Protein AF-A0A3D0QBP9-F1 (afdb_monomer)

Secondary structure (DSSP, 8-state):
-TTTS-HHHHHHHTHHHHHHHHHHHHHTT---EEEE-S--GGGHHHHHTTT-SEEEE-TTS-HHHHHHHHTTTSEEE----IIIIIISS-HHHHHHHHHHHHHHTTT-S-EE-

pLDDT: mean 97.39, std 2.58, range [78.69, 98.75]

Sequence (113 aa):
GPELISPDMFRTFALPYERRIADASHALGLPYFLHICGNTEPIIDAMLESGSDGLELDYRTSPQLAHDKMRDRAVFIGNIDPSGVLALGTPELVEQKTRELLTVFADTPRFIL

Nearest PDB structures (foldseek):
  3cyv-assembly1_A-2  TM=8.488E-01  e=3.382E-05  Shigella flexneri
  4zr8-assembly1_B  TM=8.286E-01  e=5.645E-05  Acinetobacter baumannii AB5075
  4exq-assembly1_A  TM=8.151E-01  e=8.290E-05  Burkholderia thailandensis E264
  4zr8-assembly1_A  TM=8.177E-01  e=1.906E-04  Acinetobacter baumannii AB5075
  3ieb-assembly2_E  TM=6.677E-01  e=3.215E+00  Vibrio cholerae

Mean predicted aligned error: 2.35 Å

Solvent-accessible surface area (backbone atoms only — not comparable to full-atom values): 6263 Å² total; per-residue (Å²): 86,59,89,82,39,52,57,67,51,39,59,70,72,43,36,66,54,48,28,55,50,23,54,54,28,47,76,70,76,39,84,33,72,47,73,46,72,47,56,40,73,88,37,50,70,58,53,55,71,21,64,33,52,22,42,38,46,29,54,69,31,58,66,65,62,48,42,77,71,26,56,91,72,28,28,42,32,55,41,76,42,64,54,72,33,66,71,68,42,47,74,67,51,40,51,50,55,50,51,54,52,53,60,72,46,64,90,42,90,40,67,41,116

Structure (mmCIF, N/CA/C/O backbone):
data_AF-A0A3D0QBP9-F1
#
_entry.id   AF-A0A3D0QBP9-F1
#
loop_
_atom_site.group_PDB
_atom_site.id
_atom_site.type_symbol
_atom_site.label_atom_id
_atom_site.label_alt_id
_atom_site.label_comp_id
_atom_site.label_asym_id
_atom_site.label_entity_id
_atom_site.label_seq_id
_atom_site.pdbx_PDB_ins_code
_atom_site.Cartn_x
_atom_site.Cartn_y
_atom_site.Cartn_z
_atom_site.occupancy
_atom_site.B_iso_or_equiv
_atom_site.auth_seq_id
_atom_site.auth_comp_id
_atom_site.auth_asym_id
_atom_site.auth_atom_id
_atom_site.pdbx_PDB_model_num
ATOM 1 N N . GLY A 1 1 ? 7.265 8.452 -4.291 1.00 78.69 1 GLY A N 1
ATOM 2 C CA . GLY A 1 1 ? 5.814 8.294 -4.492 1.00 78.69 1 GLY A CA 1
ATOM 3 C C . GLY A 1 1 ? 5.206 9.542 -5.107 1.00 78.69 1 GLY A C 1
ATOM 4 O O . GLY A 1 1 ? 5.950 10.489 -5.360 1.00 78.69 1 GLY A O 1
ATOM 5 N N . PRO A 1 2 ? 3.884 9.551 -5.334 1.00 82.88 2 PRO A N 1
ATOM 6 C CA . PRO A 1 2 ? 3.159 10.613 -6.043 1.00 82.88 2 PRO A CA 1
ATOM 7 C C . PRO A 1 2 ? 3.234 11.989 -5.357 1.00 82.88 2 PRO A C 1
ATOM 9 O O . PRO A 1 2 ? 3.075 13.010 -6.013 1.00 82.88 2 PRO A O 1
ATOM 12 N N . GLU A 1 3 ? 3.549 12.021 -4.060 1.00 89.25 3 GLU A N 1
ATOM 13 C CA . GLU A 1 3 ? 3.794 13.251 -3.288 1.00 89.25 3 GLU A CA 1
ATOM 14 C C . GLU A 1 3 ? 5.085 13.993 -3.694 1.00 89.25 3 GLU A C 1
ATOM 16 O O . GLU A 1 3 ? 5.239 15.173 -3.398 1.00 89.25 3 GLU A O 1
ATOM 21 N N . LEU A 1 4 ? 6.037 13.314 -4.349 1.00 93.75 4 LEU A N 1
ATOM 22 C CA . LEU A 1 4 ? 7.323 13.899 -4.769 1.00 93.75 4 LEU A CA 1
ATOM 23 C C . LEU A 1 4 ? 7.492 13.954 -6.290 1.00 93.75 4 LEU A C 1
ATOM 25 O O . LEU A 1 4 ? 8.164 14.845 -6.802 1.00 93.75 4 LEU A O 1
ATOM 29 N N . ILE A 1 5 ? 6.927 12.987 -7.012 1.00 95.50 5 ILE A N 1
ATOM 30 C CA . ILE A 1 5 ? 7.048 12.862 -8.469 1.00 95.50 5 ILE A CA 1
ATOM 31 C C . ILE A 1 5 ? 5.695 12.490 -9.066 1.00 95.50 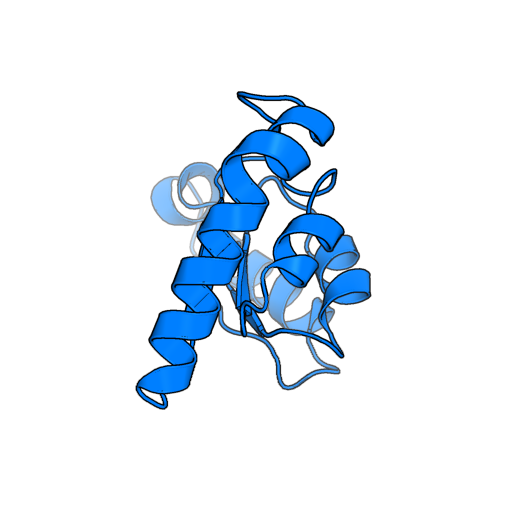5 ILE A C 1
ATOM 33 O O . ILE A 1 5 ? 4.915 11.803 -8.418 1.00 95.50 5 ILE A O 1
ATOM 37 N N . SER A 1 6 ? 5.411 12.882 -10.309 1.00 96.81 6 SER A N 1
ATOM 38 C CA . SER A 1 6 ? 4.148 12.498 -10.951 1.00 96.81 6 SER A CA 1
ATOM 39 C C . SER A 1 6 ? 4.040 10.974 -11.158 1.00 96.81 6 SER A C 1
ATOM 41 O O . SER A 1 6 ? 5.064 10.281 -11.218 1.00 96.81 6 SER A O 1
ATOM 43 N N . PRO A 1 7 ? 2.825 10.424 -11.342 1.00 96.81 7 PRO A N 1
ATOM 44 C CA . PRO A 1 7 ? 2.640 9.022 -11.726 1.00 96.81 7 PRO A CA 1
ATOM 45 C C . PRO A 1 7 ? 3.450 8.605 -12.964 1.00 96.81 7 PRO A C 1
ATOM 47 O O . PRO A 1 7 ? 4.010 7.511 -12.998 1.00 96.81 7 PRO A O 1
ATOM 50 N N . ASP A 1 8 ? 3.573 9.486 -13.958 1.00 97.62 8 ASP A N 1
ATOM 51 C CA . ASP A 1 8 ? 4.350 9.211 -15.174 1.00 97.62 8 ASP A CA 1
ATOM 52 C C . ASP A 1 8 ? 5.853 9.175 -14.896 1.00 97.62 8 ASP A C 1
ATOM 54 O O . ASP A 1 8 ? 6.572 8.322 -15.424 1.00 97.62 8 ASP A O 1
ATOM 58 N N . MET A 1 9 ? 6.335 10.044 -14.004 1.00 97.88 9 MET A N 1
ATOM 59 C CA . MET A 1 9 ? 7.712 9.977 -13.525 1.00 97.88 9 MET A CA 1
ATOM 60 C C . MET A 1 9 ? 7.966 8.695 -12.728 1.00 97.88 9 MET A C 1
ATOM 62 O O . MET A 1 9 ? 9.009 8.078 -12.918 1.00 97.88 9 MET A O 1
ATOM 66 N N . PHE A 1 10 ? 7.025 8.245 -11.889 1.00 97.81 10 PHE A N 1
ATOM 67 C CA . PHE A 1 10 ? 7.145 6.957 -11.196 1.00 97.81 10 PHE A CA 1
ATOM 68 C C . PHE A 1 10 ? 7.262 5.797 -12.193 1.00 97.81 10 PHE A C 1
ATOM 70 O O . PHE A 1 10 ? 8.190 4.993 -12.091 1.00 97.81 10 PHE A O 1
ATOM 77 N N . ARG A 1 11 ? 6.387 5.746 -13.206 1.00 97.56 11 ARG A N 1
ATOM 78 C CA . ARG A 1 11 ? 6.438 4.716 -14.259 1.00 97.56 11 ARG A CA 1
ATOM 79 C C . ARG A 1 11 ? 7.742 4.737 -15.053 1.00 97.56 11 ARG A C 1
ATOM 81 O O . ARG A 1 11 ? 8.236 3.681 -15.430 1.00 97.56 11 ARG A O 1
ATOM 88 N N . THR A 1 12 ? 8.295 5.921 -15.302 1.00 97.88 12 THR A N 1
ATOM 89 C CA . THR A 1 12 ? 9.511 6.081 -16.113 1.00 97.88 12 THR A CA 1
ATOM 90 C C . THR A 1 12 ? 10.776 5.774 -15.317 1.00 97.88 12 THR A C 1
ATOM 92 O O . THR A 1 12 ? 11.681 5.112 -15.821 1.00 97.88 12 THR A O 1
ATOM 95 N N . PHE A 1 13 ? 10.853 6.257 -14.076 1.00 97.50 13 PHE A N 1
ATOM 96 C CA . PHE A 1 13 ? 12.111 6.321 -13.333 1.00 97.50 13 PHE A CA 1
ATOM 97 C C . PHE A 1 13 ? 12.189 5.387 -12.126 1.00 97.50 13 PHE A C 1
ATOM 99 O O . PHE A 1 13 ? 13.299 5.080 -11.707 1.00 97.50 13 PHE A O 1
ATOM 106 N N . ALA A 1 14 ? 11.064 4.921 -11.575 1.00 97.38 14 ALA A N 1
ATOM 107 C CA . ALA A 1 14 ? 11.049 4.042 -10.401 1.00 97.38 14 ALA A CA 1
ATOM 108 C C . ALA A 1 14 ? 10.617 2.612 -10.759 1.00 97.38 14 ALA A C 1
ATOM 110 O O . ALA A 1 14 ? 11.376 1.671 -10.536 1.00 97.38 14 ALA A O 1
ATOM 111 N N . LEU A 1 15 ? 9.454 2.449 -11.399 1.00 98.12 15 LEU A N 1
ATOM 112 C CA . LEU A 1 15 ? 8.857 1.141 -11.699 1.00 98.12 15 LEU A CA 1
ATOM 113 C C . LEU A 1 15 ? 9.808 0.134 -12.385 1.00 98.12 15 LEU A C 1
ATOM 115 O O . LEU A 1 15 ? 9.821 -1.026 -11.971 1.00 98.12 15 LEU A O 1
ATOM 119 N N . PRO A 1 16 ? 10.642 0.510 -13.379 1.00 98.56 16 PRO A N 1
ATOM 120 C CA . PRO A 1 16 ? 11.561 -0.444 -14.001 1.00 98.56 16 PRO A CA 1
ATOM 121 C C . PRO A 1 16 ? 12.584 -1.022 -13.020 1.00 98.56 16 PRO A C 1
ATOM 123 O O . PRO A 1 16 ? 13.038 -2.148 -13.200 1.00 98.56 16 PRO A O 1
ATOM 126 N N . TYR A 1 17 ? 12.956 -0.267 -11.987 1.00 98.31 17 TYR A N 1
ATOM 127 C CA . TYR A 1 17 ? 13.895 -0.718 -10.966 1.00 98.31 17 TYR A CA 1
ATOM 128 C C . TYR A 1 17 ? 13.199 -1.534 -9.881 1.00 98.31 17 TYR A C 1
ATOM 130 O O . TYR A 1 17 ? 13.760 -2.545 -9.475 1.00 98.31 17 TYR A O 1
ATOM 138 N N . GLU A 1 18 ? 11.965 -1.184 -9.503 1.00 98.38 18 GLU A N 1
ATOM 139 C CA . GLU A 1 18 ? 11.162 -2.028 -8.604 1.00 98.38 18 GLU A CA 1
ATOM 140 C C . GLU A 1 18 ? 10.947 -3.425 -9.203 1.00 98.38 18 GLU A C 1
ATOM 142 O O . GLU A 1 18 ? 11.139 -4.423 -8.515 1.00 98.38 18 GLU A O 1
ATOM 147 N N . ARG A 1 19 ? 10.680 -3.513 -10.517 1.00 98.62 19 ARG A N 1
ATOM 148 C CA . ARG A 1 19 ? 10.619 -4.799 -11.238 1.00 98.62 19 ARG A CA 1
ATOM 149 C C . ARG A 1 19 ? 11.907 -5.601 -11.120 1.00 98.62 19 ARG A C 1
ATOM 151 O O . ARG A 1 19 ? 11.874 -6.780 -10.800 1.00 98.62 19 ARG A O 1
ATOM 158 N N . ARG A 1 20 ? 13.059 -4.953 -11.320 1.00 98.62 20 ARG A N 1
ATOM 159 C CA . ARG A 1 20 ? 14.364 -5.624 -11.209 1.00 98.62 20 ARG A CA 1
ATOM 160 C C . ARG A 1 20 ? 14.621 -6.170 -9.806 1.00 98.62 20 ARG A C 1
ATOM 162 O O . ARG A 1 20 ? 15.303 -7.182 -9.682 1.00 98.62 20 ARG A O 1
ATOM 169 N N . ILE A 1 21 ? 14.128 -5.493 -8.770 1.00 98.44 21 ILE A N 1
ATOM 170 C CA . ILE A 1 21 ? 14.263 -5.947 -7.382 1.00 98.44 21 ILE A CA 1
ATOM 171 C C . ILE A 1 21 ? 13.307 -7.113 -7.112 1.00 98.44 21 ILE A C 1
ATOM 173 O O . ILE A 1 21 ? 13.743 -8.112 -6.541 1.00 98.44 21 ILE A O 1
ATOM 177 N N . ALA A 1 22 ? 12.054 -7.025 -7.568 1.00 98.56 22 ALA A N 1
ATOM 178 C CA . ALA A 1 22 ? 11.088 -8.118 -7.469 1.00 98.56 22 ALA A CA 1
ATOM 179 C C . ALA A 1 22 ? 11.614 -9.390 -8.156 1.00 98.56 22 ALA A C 1
ATOM 181 O O . ALA A 1 22 ? 11.742 -10.425 -7.504 1.00 98.56 22 ALA A O 1
ATOM 182 N N . ASP A 1 23 ? 12.058 -9.278 -9.414 1.00 98.69 23 ASP A N 1
ATOM 183 C CA . ASP A 1 23 ? 12.640 -10.382 -10.188 1.00 98.69 23 ASP A CA 1
ATOM 184 C C . ASP A 1 23 ? 13.852 -11.006 -9.472 1.00 98.69 23 ASP A C 1
ATOM 186 O O . ASP A 1 23 ? 14.009 -12.228 -9.439 1.00 98.69 23 ASP A O 1
ATOM 190 N N . ALA A 1 24 ? 14.717 -10.177 -8.875 1.00 98.69 24 ALA A N 1
ATOM 191 C CA . ALA A 1 24 ? 15.875 -10.653 -8.124 1.00 98.69 24 ALA A CA 1
ATOM 192 C C . ALA A 1 24 ? 15.474 -11.390 -6.835 1.00 98.69 24 ALA A C 1
ATOM 194 O O . ALA A 1 24 ? 16.094 -12.402 -6.506 1.00 98.69 24 ALA A O 1
ATOM 195 N N . SER A 1 25 ? 14.443 -10.921 -6.123 1.00 98.62 25 SER A N 1
ATOM 196 C CA . SER A 1 25 ? 13.905 -11.610 -4.942 1.00 98.62 25 SER A CA 1
ATOM 197 C C . SER A 1 25 ? 13.308 -12.965 -5.328 1.00 98.62 25 SER A C 1
ATOM 199 O O . SER A 1 25 ? 13.646 -13.999 -4.745 1.00 98.62 25 SER A O 1
ATOM 201 N N . HIS A 1 26 ? 12.508 -12.990 -6.398 1.00 98.69 26 HIS A N 1
ATOM 202 C CA . HIS A 1 26 ? 11.884 -14.208 -6.910 1.00 98.69 26 HIS A CA 1
ATOM 203 C C . HIS A 1 26 ? 12.906 -15.226 -7.420 1.00 98.69 26 HIS A C 1
ATOM 205 O O . HIS A 1 26 ? 12.738 -16.421 -7.183 1.00 98.69 26 HIS A O 1
ATOM 211 N N . ALA A 1 27 ? 14.007 -14.785 -8.038 1.00 98.69 27 ALA A N 1
ATOM 212 C CA . ALA A 1 27 ? 15.110 -15.664 -8.439 1.00 98.69 27 ALA A CA 1
ATOM 213 C C . ALA A 1 27 ? 15.788 -16.370 -7.247 1.00 98.69 27 ALA A C 1
ATOM 215 O O . ALA A 1 27 ? 16.396 -17.427 -7.418 1.00 98.69 27 ALA A O 1
ATOM 216 N N . LEU A 1 28 ? 15.665 -15.808 -6.041 1.00 98.56 28 LEU A N 1
ATOM 217 C CA . LEU A 1 28 ? 16.124 -16.402 -4.783 1.00 98.56 28 LEU A CA 1
ATOM 218 C C . LEU A 1 28 ? 15.026 -17.204 -4.063 1.00 98.56 28 LEU A C 1
ATOM 220 O O . LEU A 1 28 ? 15.272 -17.735 -2.981 1.00 98.56 28 LEU A O 1
ATOM 224 N N . GLY A 1 29 ? 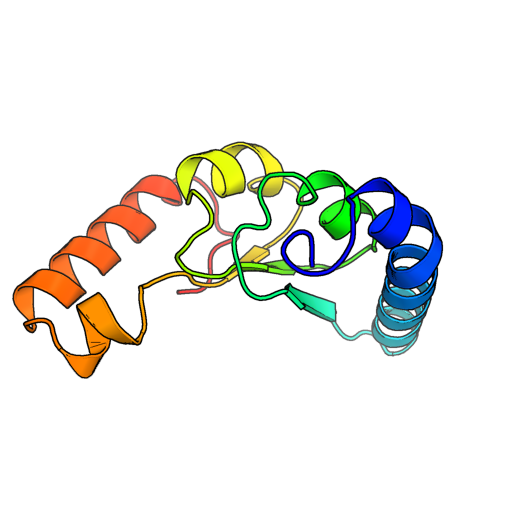13.826 -17.308 -4.643 1.00 98.38 29 GLY A N 1
ATOM 225 C CA . GLY A 1 29 ? 12.672 -17.967 -4.029 1.00 98.38 29 GLY A CA 1
ATOM 226 C C . GLY A 1 29 ? 12.065 -17.188 -2.858 1.00 98.38 29 GLY A C 1
ATOM 227 O O . GLY A 1 29 ? 11.426 -17.794 -1.999 1.00 98.38 29 GLY A O 1
ATOM 228 N N . LEU A 1 30 ? 12.285 -15.871 -2.793 1.00 98.56 30 LEU A N 1
ATOM 229 C CA . LEU A 1 30 ? 11.808 -14.997 -1.720 1.00 98.56 30 LEU A CA 1
ATOM 230 C C . LEU A 1 30 ? 10.708 -14.052 -2.226 1.00 98.56 30 LEU A C 1
ATOM 232 O O . LEU A 1 30 ? 10.758 -13.641 -3.386 1.00 98.56 30 LEU A O 1
ATOM 236 N N . PRO A 1 31 ? 9.733 -13.670 -1.378 1.00 98.12 31 PRO A N 1
ATOM 237 C CA . PRO A 1 31 ? 8.745 -12.662 -1.743 1.00 98.12 31 PRO A CA 1
ATOM 238 C C . PRO A 1 31 ? 9.363 -11.259 -1.772 1.00 98.12 31 PRO A C 1
ATOM 240 O O . PRO A 1 31 ? 10.418 -11.009 -1.181 1.00 98.12 31 PRO A O 1
ATOM 243 N N . TYR A 1 32 ? 8.689 -10.321 -2.426 1.00 98.44 32 TYR A N 1
ATOM 244 C CA . TYR A 1 32 ? 9.048 -8.908 -2.426 1.00 98.44 32 TYR A CA 1
ATOM 245 C C . TYR A 1 32 ? 7.840 -8.035 -2.086 1.00 98.44 32 TYR A C 1
ATOM 247 O O . TYR A 1 32 ? 6.803 -8.104 -2.747 1.00 98.44 32 TYR A O 1
ATOM 255 N N . PHE A 1 33 ? 7.989 -7.185 -1.068 1.00 98.38 33 PHE A N 1
ATOM 256 C CA . PHE A 1 33 ? 6.977 -6.209 -0.672 1.00 98.38 33 PHE A CA 1
ATOM 257 C C . PHE A 1 33 ? 7.461 -4.794 -0.968 1.00 98.38 33 PHE A C 1
ATOM 259 O O . PHE A 1 33 ? 8.610 -4.452 -0.685 1.00 98.38 33 PHE A O 1
ATOM 266 N N . LEU A 1 34 ? 6.572 -3.977 -1.530 1.00 98.38 34 LEU A N 1
ATOM 267 C CA . LEU A 1 34 ? 6.867 -2.600 -1.911 1.00 98.38 34 LEU A CA 1
ATOM 268 C C . LEU A 1 34 ? 6.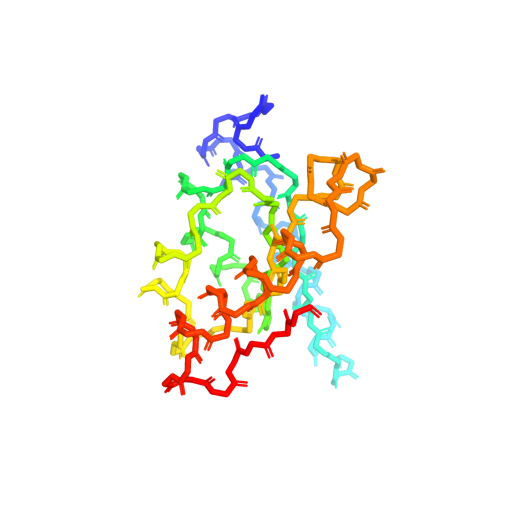138 -1.625 -0.983 1.00 98.38 34 LEU A C 1
ATOM 270 O O . LEU A 1 34 ? 4.910 -1.647 -0.892 1.00 98.38 34 LEU A O 1
ATOM 274 N N . HIS A 1 35 ? 6.898 -0.730 -0.353 1.00 97.69 35 HIS A N 1
ATOM 275 C CA . HIS A 1 35 ? 6.371 0.362 0.461 1.00 97.69 35 HIS A CA 1
ATOM 276 C C . HIS A 1 35 ? 6.626 1.718 -0.198 1.00 97.69 35 HIS A C 1
ATOM 278 O O . HIS A 1 35 ? 7.744 2.018 -0.621 1.00 97.69 35 HIS A O 1
ATOM 284 N N . ILE A 1 36 ? 5.601 2.570 -0.237 1.00 96.56 36 ILE A N 1
ATOM 285 C CA . ILE A 1 36 ? 5.725 3.972 -0.643 1.00 96.56 36 ILE A CA 1
ATOM 286 C C . ILE A 1 36 ? 4.870 4.830 0.294 1.00 96.56 36 ILE A C 1
ATOM 288 O O . ILE A 1 36 ? 3.650 4.695 0.320 1.00 96.56 36 ILE A O 1
ATOM 292 N N . CYS A 1 37 ? 5.504 5.755 1.020 1.00 94.12 37 CYS A N 1
ATOM 293 C CA . CYS A 1 37 ? 4.802 6.689 1.901 1.00 94.12 37 CYS A CA 1
ATOM 294 C C . CYS A 1 37 ? 3.860 7.646 1.142 1.00 94.12 37 CYS A C 1
ATOM 296 O O . CYS A 1 37 ? 4.126 8.037 -0.003 1.00 94.12 37 CYS A O 1
ATOM 298 N N . GLY A 1 38 ? 2.829 8.126 1.842 1.00 95.25 38 GLY A N 1
ATOM 299 C CA . GLY A 1 38 ? 1.871 9.122 1.359 1.00 95.25 38 GLY A CA 1
ATOM 300 C C . GLY A 1 38 ? 0.659 8.531 0.638 1.00 95.25 38 GLY A C 1
ATOM 301 O O . GLY A 1 38 ? 0.402 7.330 0.690 1.00 95.25 38 GLY A O 1
ATOM 302 N N . ASN A 1 39 ? -0.118 9.382 -0.040 1.00 96.25 39 ASN A N 1
ATOM 303 C CA . ASN A 1 39 ? -1.294 8.914 -0.768 1.00 96.25 39 ASN A CA 1
ATOM 304 C C . ASN A 1 39 ? -0.874 8.206 -2.064 1.00 96.25 39 ASN A C 1
ATOM 306 O O . ASN A 1 39 ? -0.540 8.856 -3.051 1.00 96.25 39 ASN A O 1
ATOM 310 N N . THR A 1 40 ? -0.921 6.876 -2.083 1.00 97.06 40 THR A N 1
ATOM 311 C CA . THR A 1 40 ? -0.498 6.071 -3.239 1.00 97.06 40 THR A CA 1
ATOM 312 C C . THR A 1 40 ? -1.617 5.743 -4.219 1.00 97.06 40 THR A C 1
ATOM 314 O O . THR A 1 40 ? -1.326 5.166 -5.266 1.00 97.06 40 THR A O 1
ATOM 317 N N . GLU A 1 41 ? -2.862 6.161 -3.960 1.00 97.25 41 GLU A N 1
ATOM 318 C CA . GLU A 1 41 ? -4.022 5.887 -4.824 1.00 97.25 41 GLU A CA 1
ATOM 319 C C . GLU A 1 41 ? -3.757 6.116 -6.328 1.00 97.25 41 GLU A C 1
ATOM 321 O O . GLU A 1 41 ? -4.124 5.245 -7.124 1.00 97.25 41 GLU A O 1
ATOM 326 N N . PRO A 1 42 ? -3.053 7.191 -6.760 1.00 97.25 42 PRO A N 1
ATOM 327 C CA . PRO A 1 42 ? -2.785 7.437 -8.180 1.00 97.25 42 PRO A CA 1
ATOM 328 C C . PRO A 1 42 ? -1.846 6.422 -8.851 1.00 97.25 42 PRO A C 1
ATOM 330 O O . PRO A 1 42 ? -1.737 6.411 -10.079 1.00 97.25 42 PRO A O 1
ATOM 333 N N . ILE A 1 43 ? -1.118 5.617 -8.071 1.00 97.75 43 ILE A N 1
ATOM 334 C CA . ILE A 1 43 ? -0.076 4.712 -8.568 1.00 97.75 43 ILE A CA 1
ATOM 335 C C . ILE A 1 43 ? -0.215 3.260 -8.099 1.00 97.75 43 ILE A C 1
ATOM 337 O O . ILE A 1 43 ? 0.639 2.464 -8.477 1.00 97.75 43 ILE A O 1
ATOM 341 N N . ILE A 1 44 ? -1.264 2.874 -7.358 1.00 97.94 44 ILE A N 1
ATOM 342 C CA . ILE A 1 44 ? -1.443 1.481 -6.883 1.00 97.94 44 ILE A CA 1
ATOM 343 C C . ILE A 1 44 ? -1.314 0.475 -8.035 1.00 97.94 44 ILE A C 1
ATOM 345 O O . ILE A 1 44 ? -0.601 -0.516 -7.912 1.00 97.94 44 ILE A O 1
ATOM 349 N N . ASP A 1 45 ? -1.936 0.741 -9.188 1.00 97.81 45 ASP A N 1
ATOM 350 C CA . ASP A 1 45 ? -1.847 -0.174 -10.334 1.00 97.81 45 ASP A CA 1
ATOM 351 C C . ASP A 1 45 ? -0.413 -0.302 -10.862 1.00 97.81 45 ASP A C 1
ATOM 353 O O . ASP A 1 45 ? 0.043 -1.408 -11.139 1.00 97.81 45 ASP A O 1
ATOM 357 N N . ALA A 1 46 ? 0.325 0.811 -10.922 1.00 97.81 46 ALA A N 1
ATOM 358 C CA . ALA A 1 46 ? 1.727 0.808 -11.324 1.00 97.81 46 ALA A CA 1
ATOM 359 C C . ALA A 1 46 ? 2.618 0.115 -10.279 1.00 97.81 46 ALA A C 1
ATOM 361 O O . ALA A 1 46 ? 3.589 -0.536 -10.644 1.00 97.81 46 ALA A O 1
ATOM 362 N N . MET A 1 47 ? 2.293 0.218 -8.988 1.00 98.31 47 MET A N 1
ATOM 363 C CA . MET A 1 47 ? 2.977 -0.530 -7.929 1.00 98.31 47 MET A CA 1
ATOM 364 C C . MET A 1 47 ? 2.735 -2.036 -8.075 1.00 98.31 47 MET A C 1
ATOM 366 O O . MET A 1 47 ? 3.682 -2.802 -7.980 1.00 98.31 47 MET A O 1
ATOM 370 N N . LEU A 1 48 ? 1.511 -2.472 -8.385 1.00 98.06 48 LEU A N 1
ATOM 371 C CA . LEU A 1 48 ? 1.206 -3.888 -8.645 1.00 98.06 48 LEU A CA 1
ATOM 372 C C . LEU A 1 48 ? 1.902 -4.412 -9.909 1.00 98.06 48 LEU A C 1
ATOM 374 O O . LEU A 1 48 ? 2.299 -5.572 -9.980 1.00 98.06 48 LEU A O 1
ATOM 378 N N . GLU A 1 49 ? 2.082 -3.557 -10.914 1.00 98.12 49 GLU A N 1
ATOM 379 C CA . GLU A 1 49 ? 2.859 -3.870 -12.113 1.00 98.12 49 GLU A CA 1
ATOM 380 C C . GLU A 1 49 ? 4.361 -4.084 -11.844 1.00 98.12 49 GLU A C 1
ATOM 382 O O . GLU A 1 49 ? 5.079 -4.480 -12.768 1.00 98.12 49 GLU A O 1
ATOM 387 N N . SER A 1 50 ? 4.862 -3.816 -10.631 1.00 98.06 50 SER A N 1
ATOM 388 C CA . SER A 1 50 ? 6.256 -4.092 -10.268 1.00 98.06 50 SER A CA 1
ATOM 389 C C . SER A 1 50 ? 6.553 -5.583 -10.117 1.00 98.06 50 SER A C 1
ATOM 391 O O . SER A 1 50 ? 7.716 -5.959 -10.123 1.00 98.06 50 SER A O 1
ATOM 393 N N . GLY A 1 51 ? 5.527 -6.429 -9.988 1.00 97.62 51 GLY A N 1
ATOM 394 C CA . GLY A 1 51 ? 5.701 -7.837 -9.625 1.00 97.62 51 GLY A CA 1
ATOM 395 C C . GLY A 1 51 ? 5.817 -8.069 -8.117 1.00 97.62 51 GLY A C 1
ATOM 396 O O . GLY A 1 51 ? 6.089 -9.185 -7.701 1.00 97.62 51 GLY A O 1
ATOM 397 N N . SER A 1 52 ? 5.602 -7.044 -7.290 1.00 98.12 52 SER A N 1
ATOM 398 C CA . SER A 1 52 ? 5.518 -7.206 -5.835 1.00 98.12 52 SER A CA 1
ATOM 399 C C . SER A 1 52 ? 4.401 -8.171 -5.409 1.00 98.12 52 SER A C 1
ATOM 401 O O . SER A 1 52 ? 3.288 -8.147 -5.935 1.00 98.12 52 SER A O 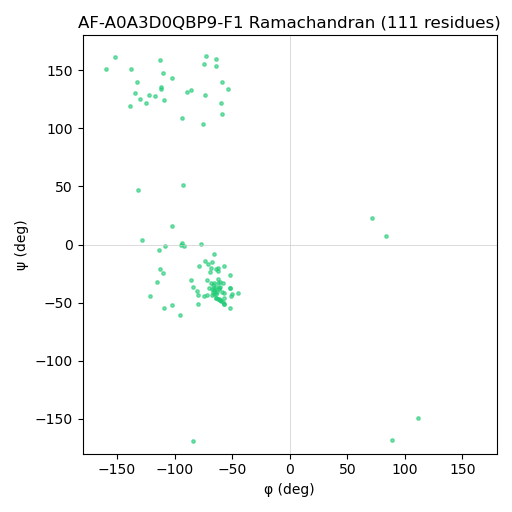1
ATOM 403 N N . ASP A 1 53 ? 4.699 -9.000 -4.409 1.00 98.56 53 ASP A N 1
ATOM 404 C CA . ASP A 1 53 ? 3.765 -9.956 -3.802 1.00 98.56 53 ASP A CA 1
ATOM 405 C C . ASP A 1 53 ? 2.812 -9.279 -2.806 1.00 98.56 53 ASP A C 1
ATOM 407 O O . ASP A 1 53 ? 1.761 -9.822 -2.452 1.00 98.56 53 ASP A O 1
ATOM 411 N N . GLY A 1 54 ? 3.176 -8.080 -2.352 1.00 98.44 54 GLY A N 1
ATOM 412 C CA . GLY A 1 54 ? 2.415 -7.275 -1.411 1.00 98.44 54 GLY A CA 1
ATOM 413 C C . GLY A 1 54 ? 2.810 -5.804 -1.453 1.00 98.44 54 GLY A C 1
ATOM 414 O O . GLY A 1 54 ? 3.950 -5.466 -1.777 1.00 98.44 54 GLY A O 1
ATOM 415 N N . LEU A 1 55 ? 1.857 -4.934 -1.123 1.00 98.69 55 LEU A N 1
ATOM 416 C CA . LEU A 1 55 ? 2.081 -3.500 -0.983 1.00 98.69 55 LEU A CA 1
ATOM 417 C C . LEU A 1 55 ? 1.800 -3.071 0.454 1.00 98.69 55 LEU A C 1
ATOM 419 O O . LEU A 1 55 ? 0.717 -3.326 0.984 1.00 98.69 55 LEU A O 1
ATOM 423 N N . GLU A 1 56 ? 2.764 -2.378 1.046 1.00 98.25 56 GLU A N 1
ATOM 424 C CA . GLU A 1 56 ? 2.598 -1.688 2.320 1.00 98.25 56 GLU A CA 1
ATOM 425 C C . GLU A 1 56 ? 2.204 -0.243 2.041 1.00 98.25 56 GLU A C 1
ATOM 427 O O . GLU A 1 56 ? 3.007 0.546 1.531 1.00 98.25 56 GLU A O 1
ATOM 432 N N . LEU A 1 57 ? 0.951 0.098 2.335 1.00 97.81 57 LEU A N 1
ATOM 433 C CA . LEU A 1 57 ? 0.396 1.409 2.013 1.00 97.81 57 LEU A CA 1
ATOM 434 C C . LEU A 1 57 ? 0.347 2.284 3.264 1.00 97.81 57 LEU A C 1
ATOM 436 O O . LEU A 1 57 ? 0.068 1.818 4.360 1.00 97.81 57 LEU A O 1
ATOM 440 N N . ASP A 1 58 ? 0.611 3.575 3.100 1.00 97.06 58 ASP A N 1
ATOM 441 C CA . ASP A 1 58 ? 0.511 4.557 4.182 1.00 97.06 58 ASP A CA 1
ATOM 442 C C . ASP A 1 58 ? -0.954 4.885 4.521 1.00 97.06 58 ASP A C 1
ATOM 444 O O . ASP A 1 58 ? -1.836 4.761 3.664 1.00 97.06 58 ASP A O 1
ATOM 448 N N . TYR A 1 59 ? -1.214 5.344 5.751 1.00 96.62 59 TYR A N 1
ATOM 449 C CA . TYR A 1 59 ? -2.554 5.653 6.283 1.00 96.62 59 TYR A CA 1
ATOM 450 C C . TYR A 1 59 ? -3.352 6.679 5.468 1.00 96.62 59 TYR A C 1
ATOM 452 O O . TYR A 1 59 ? -4.574 6.760 5.595 1.00 96.62 59 TYR A O 1
ATOM 460 N N . ARG A 1 60 ? -2.685 7.471 4.618 1.00 96.38 60 ARG A N 1
ATOM 461 C CA . ARG A 1 60 ? -3.350 8.406 3.697 1.00 96.38 60 ARG A CA 1
ATOM 462 C C . ARG A 1 60 ? -4.034 7.732 2.509 1.00 96.38 60 ARG A C 1
ATOM 464 O O . ARG A 1 60 ? -4.793 8.395 1.811 1.00 96.38 60 ARG A O 1
ATOM 471 N N . THR A 1 61 ? -3.741 6.463 2.248 1.00 97.19 61 THR A N 1
ATOM 472 C CA . THR A 1 61 ? -4.325 5.703 1.139 1.00 97.19 61 THR A CA 1
ATOM 473 C C . THR A 1 61 ? -5.616 5.022 1.596 1.00 97.19 61 THR A C 1
ATOM 475 O O . THR A 1 61 ? -5.622 4.352 2.628 1.00 97.19 61 THR A O 1
ATOM 478 N N . SER A 1 62 ? -6.705 5.151 0.832 1.00 97.75 62 SER A N 1
ATOM 479 C CA . SER A 1 62 ? -7.984 4.508 1.158 1.00 97.75 62 SER A CA 1
ATOM 480 C C . SER A 1 62 ? -7.869 2.975 1.242 1.00 97.75 62 SER A C 1
ATOM 482 O O . SER A 1 62 ? -7.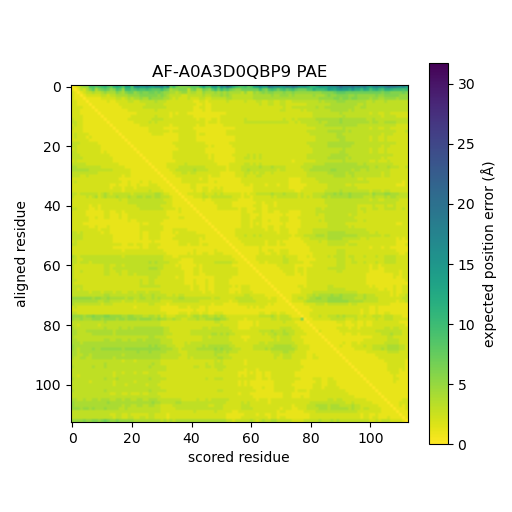551 2.336 0.230 1.00 97.75 62 SER A O 1
ATOM 484 N N . PRO A 1 63 ? -8.210 2.352 2.392 1.00 97.62 63 PRO A N 1
ATOM 485 C CA . PRO A 1 63 ? -8.227 0.896 2.525 1.00 97.62 63 PRO A CA 1
ATOM 486 C C . PRO A 1 63 ? -9.219 0.229 1.573 1.00 97.62 63 PRO A C 1
ATOM 488 O O . PRO A 1 63 ? -8.910 -0.813 1.008 1.00 97.62 63 PRO A O 1
ATOM 491 N N . GLN A 1 64 ? -10.385 0.844 1.340 1.00 98.25 64 GLN A N 1
ATOM 492 C CA . GLN A 1 64 ? -11.399 0.287 0.441 1.00 98.25 64 GLN A CA 1
ATOM 493 C C . GLN A 1 64 ? -10.921 0.289 -1.014 1.00 98.25 64 GLN A C 1
ATOM 495 O O . GLN A 1 64 ? -11.071 -0.705 -1.717 1.00 98.25 64 GLN A O 1
ATOM 500 N N . LEU A 1 65 ? -10.299 1.383 -1.469 1.00 98.19 65 LEU A N 1
ATOM 501 C CA . LEU A 1 65 ? -9.749 1.435 -2.826 1.00 98.19 65 LEU A CA 1
ATOM 502 C C . LEU A 1 65 ? -8.612 0.420 -2.994 1.00 98.19 65 LEU A C 1
ATOM 504 O O . LEU A 1 65 ? -8.524 -0.251 -4.024 1.00 98.19 65 LEU A O 1
ATOM 508 N N . ALA A 1 66 ? -7.739 0.316 -1.988 1.00 97.81 66 ALA A N 1
ATOM 509 C CA . ALA A 1 66 ? -6.648 -0.644 -1.988 1.00 97.81 66 ALA A CA 1
ATOM 510 C C . ALA A 1 66 ? -7.181 -2.080 -2.035 1.00 97.81 66 ALA A C 1
ATOM 512 O O . ALA A 1 66 ? -6.764 -2.849 -2.898 1.00 97.81 66 ALA A O 1
ATOM 513 N N . HIS A 1 67 ? -8.167 -2.409 -1.199 1.00 98.19 67 HIS A N 1
ATOM 514 C CA . HIS A 1 67 ? -8.884 -3.678 -1.242 1.00 98.19 67 HIS A CA 1
ATOM 515 C C . HIS A 1 67 ? -9.408 -3.982 -2.651 1.00 98.19 67 HIS A C 1
ATOM 517 O O . HIS A 1 67 ? -9.060 -5.007 -3.243 1.00 98.19 67 HIS A O 1
ATOM 523 N N . ASP A 1 68 ? -10.168 -3.057 -3.239 1.00 98.12 68 ASP A N 1
ATOM 524 C CA . ASP A 1 68 ? -10.812 -3.261 -4.535 1.00 98.12 68 ASP A CA 1
ATOM 525 C C . ASP A 1 68 ? -9.806 -3.531 -5.664 1.00 98.12 68 ASP A C 1
ATOM 527 O O . ASP A 1 68 ? -10.101 -4.294 -6.591 1.00 98.12 68 ASP A O 1
ATOM 531 N N . LYS A 1 69 ? -8.610 -2.935 -5.573 1.00 97.62 69 LYS A N 1
ATOM 532 C CA . LYS A 1 69 ? -7.514 -3.108 -6.535 1.00 97.62 69 LYS A CA 1
ATOM 533 C C . LYS A 1 69 ? -6.625 -4.321 -6.259 1.00 97.62 69 LYS A C 1
ATOM 535 O O . LYS A 1 69 ? -6.056 -4.859 -7.209 1.00 97.62 69 LYS A O 1
ATOM 540 N N . MET A 1 70 ? -6.464 -4.729 -4.999 1.00 97.62 70 MET A N 1
ATOM 541 C CA . MET A 1 70 ? -5.417 -5.668 -4.575 1.00 97.62 70 MET A CA 1
ATOM 542 C C . MET A 1 70 ? -5.921 -7.050 -4.160 1.00 97.62 70 MET A C 1
ATOM 544 O O . MET A 1 70 ? -5.136 -7.991 -4.264 1.00 97.62 70 MET A O 1
ATOM 548 N N . ARG A 1 71 ? -7.186 -7.204 -3.732 1.00 95.75 71 ARG A N 1
ATOM 549 C CA . ARG A 1 71 ? -7.701 -8.414 -3.045 1.00 95.75 71 ARG A CA 1
ATOM 550 C C . ARG A 1 71 ? -7.444 -9.752 -3.753 1.00 95.75 71 ARG A C 1
ATOM 552 O O . ARG A 1 71 ? -7.343 -10.775 -3.083 1.00 95.75 71 ARG A O 1
ATOM 559 N N . ASP A 1 72 ? -7.296 -9.736 -5.080 1.00 95.31 72 ASP A N 1
ATOM 560 C CA . ASP A 1 72 ? -7.057 -10.916 -5.927 1.00 95.31 72 ASP A CA 1
ATOM 561 C C . ASP A 1 72 ? -5.624 -10.978 -6.499 1.00 95.31 72 ASP A C 1
ATOM 563 O O . ASP A 1 72 ? -5.277 -11.912 -7.221 1.00 95.31 72 ASP A O 1
ATOM 567 N N . ARG A 1 73 ? -4.785 -9.975 -6.208 1.00 96.00 73 ARG A N 1
ATOM 568 C CA . ARG A 1 73 ? -3.504 -9.728 -6.891 1.00 96.00 73 ARG A CA 1
ATOM 569 C C . ARG A 1 73 ? -2.295 -9.742 -5.960 1.00 96.00 73 ARG A C 1
ATOM 571 O O . ARG A 1 73 ? -1.290 -10.339 -6.322 1.00 96.00 73 ARG A O 1
ATOM 578 N N . ALA A 1 74 ? -2.381 -9.107 -4.793 1.00 97.94 74 ALA A N 1
ATOM 579 C CA . ALA A 1 74 ? -1.250 -8.920 -3.882 1.00 97.94 74 ALA A CA 1
ATOM 580 C C . ALA A 1 74 ? -1.722 -8.821 -2.426 1.00 97.94 74 ALA A C 1
ATOM 582 O O . ALA A 1 74 ? -2.897 -8.573 -2.162 1.00 97.94 74 ALA A O 1
ATOM 583 N N . VAL A 1 75 ? -0.808 -9.024 -1.481 1.00 98.62 75 VAL A N 1
ATOM 584 C CA . VAL A 1 75 ? -1.063 -8.820 -0.049 1.00 98.62 75 VAL A CA 1
ATOM 585 C C . VAL A 1 75 ? -1.126 -7.326 0.263 1.00 98.62 75 VAL A C 1
ATOM 587 O O . VAL A 1 75 ? -0.222 -6.578 -0.096 1.00 98.62 75 VAL A O 1
ATOM 590 N N . PHE A 1 76 ? -2.184 -6.880 0.932 1.00 98.56 76 PHE A N 1
ATOM 591 C CA . PHE A 1 76 ? -2.229 -5.545 1.525 1.00 98.56 76 PHE A CA 1
ATOM 592 C C . PHE A 1 76 ? -1.598 -5.573 2.918 1.00 98.56 76 PHE A C 1
ATOM 594 O O . PHE A 1 76 ? -1.924 -6.456 3.714 1.00 98.56 76 PHE A O 1
ATOM 601 N N . ILE A 1 77 ? -0.716 -4.611 3.202 1.00 98.50 77 ILE A N 1
ATOM 602 C CA . ILE A 1 77 ? -0.044 -4.448 4.496 1.00 98.50 77 ILE A CA 1
ATOM 603 C C . ILE A 1 77 ? -0.350 -3.048 5.055 1.00 98.50 77 ILE A C 1
ATOM 605 O O . ILE A 1 77 ? -0.155 -2.053 4.348 1.00 98.50 77 ILE A O 1
ATOM 609 N N . GLY A 1 78 ? -0.814 -2.968 6.307 1.00 96.31 78 GLY A N 1
ATOM 610 C CA . GLY A 1 78 ? -1.111 -1.717 7.017 1.00 96.31 78 GLY A CA 1
ATOM 611 C C . GLY A 1 78 ? -2.613 -1.486 7.268 1.00 96.31 78 GLY A C 1
ATOM 612 O O . GLY A 1 78 ? -3.379 -2.425 7.443 1.00 96.31 78 GLY A O 1
ATOM 613 N N . ASN A 1 79 ? -3.119 -0.249 7.320 1.00 97.00 79 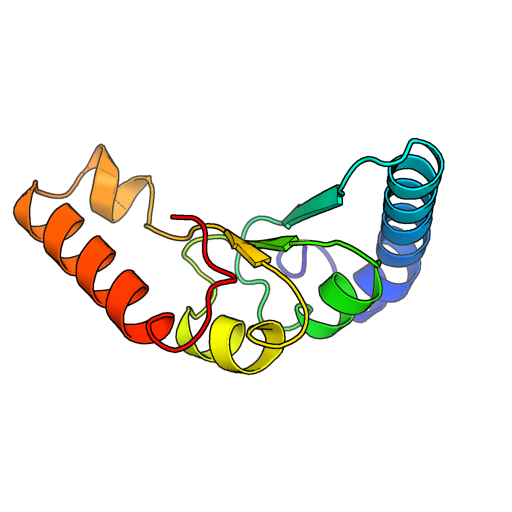ASN A N 1
ATOM 614 C CA . ASN A 1 79 ? -2.399 1.028 7.272 1.00 97.00 79 ASN A CA 1
ATOM 615 C C . ASN A 1 79 ? -2.857 1.995 8.377 1.00 97.00 79 ASN A C 1
ATOM 617 O O . ASN A 1 79 ? -3.130 3.166 8.124 1.00 97.00 79 ASN A O 1
ATOM 621 N N . ILE A 1 80 ? -2.965 1.506 9.617 1.00 97.94 80 ILE A N 1
ATOM 622 C CA . ILE A 1 80 ? -3.339 2.339 10.772 1.00 97.94 80 ILE A CA 1
ATOM 623 C C . ILE A 1 80 ? -2.419 3.568 10.872 1.00 97.94 80 ILE A C 1
ATOM 625 O O . ILE A 1 80 ? -1.199 3.442 10.804 1.00 97.94 80 ILE A O 1
ATOM 629 N N . ASP A 1 81 ? -3.011 4.749 11.086 1.00 98.06 81 ASP A N 1
ATOM 630 C CA . ASP A 1 81 ? -2.276 6.001 11.304 1.00 98.06 81 ASP A CA 1
ATOM 631 C C . ASP A 1 81 ? -1.353 5.894 12.537 1.00 98.06 81 ASP A C 1
ATOM 633 O O . ASP A 1 81 ? -1.833 5.843 13.679 1.00 98.06 81 ASP A O 1
ATOM 637 N N . PRO A 1 82 ? -0.022 5.909 12.346 1.00 96.94 82 PRO A N 1
ATOM 638 C CA . PRO A 1 82 ? 0.911 5.726 13.449 1.00 96.94 82 PRO A CA 1
ATOM 639 C C . PRO A 1 82 ? 0.923 6.914 14.419 1.00 96.94 82 PRO A C 1
ATOM 641 O O . PRO A 1 82 ? 1.291 6.760 15.581 1.00 96.94 82 PRO A O 1
ATOM 644 N N . SER A 1 83 ? 0.522 8.105 13.973 1.00 97.25 83 SER A N 1
ATOM 645 C CA . SER A 1 83 ? 0.542 9.319 14.790 1.00 97.25 83 SER A CA 1
ATOM 646 C C . SER A 1 83 ? -0.811 9.570 15.445 1.00 97.25 83 SER A C 1
ATOM 648 O O . SER A 1 83 ? -0.904 9.598 16.672 1.00 97.25 83 SER A O 1
ATOM 650 N N . GLY A 1 84 ? -1.861 9.744 14.642 1.00 98.25 84 GLY A N 1
ATOM 651 C CA . GLY A 1 84 ? -3.186 10.125 15.127 1.00 98.25 84 GLY A CA 1
ATOM 652 C C . GLY A 1 84 ? -3.907 9.010 15.882 1.00 98.25 84 GLY A C 1
ATOM 653 O O . GLY A 1 84 ? -4.675 9.298 16.798 1.00 98.25 84 GLY A O 1
ATOM 654 N N . VAL A 1 85 ? -3.646 7.746 15.529 1.00 98.25 85 VAL A N 1
ATOM 655 C CA . VAL A 1 85 ? -4.309 6.588 16.144 1.00 98.25 85 VAL A CA 1
ATOM 656 C C . VAL A 1 85 ? -3.403 5.903 17.161 1.00 98.25 85 VAL A C 1
ATOM 658 O O . VAL A 1 85 ? -3.827 5.723 18.298 1.00 98.25 85 VAL A O 1
ATOM 661 N N . LEU A 1 86 ? -2.165 5.546 16.796 1.00 97.94 86 LEU A N 1
ATOM 662 C CA . LEU A 1 86 ? -1.295 4.791 17.710 1.00 97.94 86 LEU A CA 1
ATOM 663 C C . LEU A 1 86 ? -0.630 5.669 18.780 1.00 97.94 86 LEU A C 1
ATOM 665 O O . LEU A 1 86 ? -0.694 5.336 19.960 1.00 97.94 86 LEU A O 1
ATOM 669 N N . ALA A 1 87 ? 0.021 6.771 18.394 1.00 98.19 87 ALA A N 1
ATOM 670 C CA . ALA A 1 87 ? 0.805 7.576 19.336 1.00 98.19 87 ALA A CA 1
ATOM 671 C C . ALA A 1 87 ? -0.043 8.534 20.188 1.00 98.19 87 ALA A C 1
ATOM 673 O O . ALA A 1 87 ? 0.241 8.721 21.370 1.00 98.19 87 ALA A O 1
ATOM 674 N N . LEU A 1 88 ? -1.050 9.170 19.582 1.00 98.38 88 LEU A N 1
ATOM 675 C CA . LEU A 1 88 ? -1.855 10.229 20.208 1.00 98.38 88 LEU A CA 1
ATOM 676 C C . LEU A 1 88 ? -3.319 9.832 20.448 1.00 98.38 88 LEU A C 1
ATOM 678 O O . LEU A 1 88 ? -4.076 10.621 21.015 1.00 98.38 88 LEU A O 1
ATOM 682 N N . GLY A 1 89 ? -3.725 8.643 20.000 1.00 97.88 89 GLY A N 1
ATOM 683 C CA . GLY A 1 89 ? -5.085 8.139 20.153 1.00 97.88 89 GLY A CA 1
ATOM 684 C C . GLY A 1 89 ? -5.342 7.475 21.506 1.00 97.88 89 GLY A C 1
ATOM 685 O O . GLY A 1 89 ? -4.545 7.554 22.441 1.00 97.88 89 GLY A O 1
ATOM 686 N N . THR A 1 90 ? -6.485 6.795 21.606 1.00 98.69 90 THR A N 1
ATOM 687 C CA . THR A 1 90 ? -6.849 5.973 22.768 1.00 98.69 90 THR A CA 1
ATOM 688 C C . THR A 1 90 ? -6.886 4.492 22.384 1.00 98.69 90 THR A C 1
ATOM 690 O O . THR A 1 90 ? -7.055 4.181 21.201 1.00 98.69 90 THR A O 1
ATOM 693 N N . PRO A 1 91 ? -6.779 3.558 23.346 1.00 98.62 91 PRO A N 1
ATOM 694 C CA . PRO A 1 91 ? -6.934 2.129 23.070 1.00 98.62 91 PRO A CA 1
ATOM 695 C C . PRO A 1 91 ? -8.225 1.788 22.309 1.00 98.62 91 PRO A C 1
ATOM 697 O O . PRO A 1 91 ? -8.199 0.963 21.399 1.00 98.62 91 PRO A O 1
ATOM 700 N N . GLU A 1 92 ? -9.334 2.467 22.616 1.00 98.75 92 GLU A N 1
ATOM 701 C CA . GLU A 1 92 ? -10.620 2.285 21.934 1.00 98.75 92 GLU A CA 1
ATOM 702 C C . GLU A 1 92 ? -10.549 2.721 20.468 1.00 98.75 92 GLU A C 1
ATOM 704 O O . GLU A 1 92 ? -11.104 2.052 19.598 1.00 98.75 92 GLU A O 1
ATOM 709 N N . LEU A 1 93 ? -9.836 3.814 20.171 1.00 98.62 93 LEU A N 1
ATOM 710 C CA . LEU A 1 93 ? -9.622 4.260 18.795 1.00 98.62 93 LEU A CA 1
ATOM 711 C C . LEU A 1 93 ? -8.755 3.264 18.013 1.00 98.62 93 LEU A C 1
ATOM 713 O O . LEU A 1 93 ? -9.058 2.977 16.854 1.00 98.62 93 LEU A O 1
ATOM 717 N N . VAL A 1 94 ? -7.711 2.707 18.638 1.00 98.62 94 VAL A N 1
ATOM 718 C CA . VAL A 1 94 ? -6.877 1.660 18.021 1.00 98.62 94 VAL A CA 1
ATOM 719 C C . VAL A 1 94 ? -7.714 0.417 17.721 1.00 98.62 94 VAL A C 1
ATOM 721 O O . V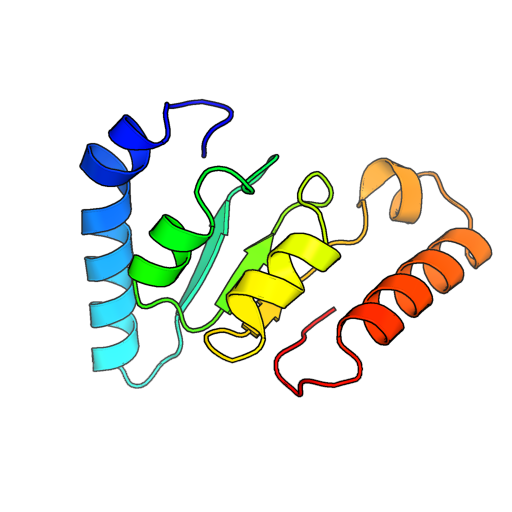AL A 1 94 ? -7.657 -0.101 16.604 1.00 98.62 94 VAL A O 1
ATOM 724 N N . GLU A 1 95 ? -8.530 -0.040 18.677 1.00 98.62 95 GLU A N 1
ATOM 725 C CA . GLU A 1 95 ? -9.429 -1.179 18.478 1.00 98.62 95 GLU A CA 1
ATOM 726 C C . GLU A 1 95 ? -10.429 -0.903 17.351 1.00 98.62 95 GLU A C 1
ATOM 728 O O . GLU A 1 95 ? -10.591 -1.732 16.453 1.00 98.62 95 GLU A O 1
ATOM 733 N N . GLN A 1 96 ? -11.066 0.270 17.360 1.00 98.62 96 GLN A N 1
ATOM 734 C CA . GLN A 1 96 ? -12.023 0.662 16.333 1.00 98.62 96 GLN A CA 1
ATOM 735 C C . GLN A 1 96 ? -11.382 0.623 14.940 1.00 98.62 96 GLN A C 1
ATOM 737 O O . GLN A 1 96 ? -11.915 -0.026 14.040 1.00 98.62 96 GLN A O 1
ATOM 742 N N . LYS A 1 97 ? -10.222 1.264 14.758 1.00 98.56 97 LYS A N 1
ATOM 743 C CA . LYS A 1 97 ? -9.539 1.324 13.456 1.00 98.56 97 LYS A CA 1
ATOM 744 C C . LYS A 1 97 ? -9.022 -0.034 12.997 1.00 98.56 97 LYS A C 1
ATOM 746 O O . LYS A 1 97 ? -9.118 -0.357 11.816 1.00 98.56 97 LYS A O 1
ATOM 751 N N . THR A 1 98 ? -8.578 -0.863 13.935 1.00 98.50 98 THR A N 1
ATOM 752 C CA . THR A 1 98 ? -8.235 -2.263 13.667 1.00 98.50 98 THR A CA 1
ATOM 753 C C . THR A 1 98 ? -9.446 -3.046 13.150 1.00 98.50 98 THR A C 1
ATOM 755 O O . THR A 1 98 ? -9.351 -3.732 12.135 1.00 98.50 98 THR A O 1
ATOM 758 N N . ARG A 1 99 ? -10.611 -2.927 13.803 1.00 98.56 99 ARG A N 1
ATOM 759 C CA . ARG A 1 99 ? -11.845 -3.616 13.384 1.00 98.56 99 ARG A CA 1
ATOM 760 C C . ARG A 1 99 ? -12.366 -3.134 12.033 1.00 98.56 99 ARG A C 1
ATOM 762 O O . ARG A 1 99 ? -12.860 -3.954 11.261 1.00 98.56 99 ARG A O 1
ATOM 769 N N . GLU A 1 100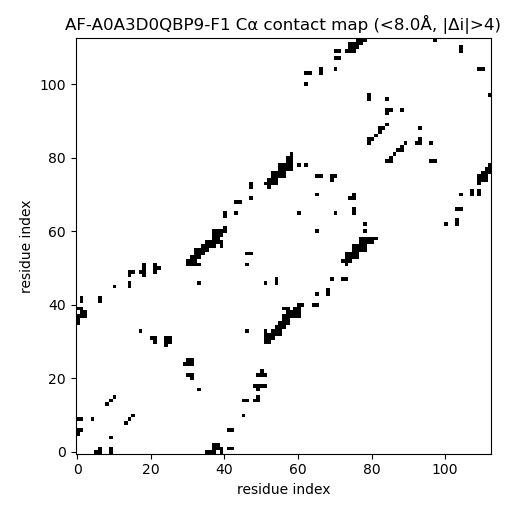 ? -12.253 -1.838 11.745 1.00 98.38 100 GLU A N 1
ATOM 770 C CA . GLU A 1 100 ? -12.600 -1.270 10.437 1.00 98.38 100 GLU A CA 1
ATOM 771 C C . GLU A 1 100 ? -11.777 -1.940 9.323 1.00 98.38 100 GLU A C 1
ATOM 773 O O . GLU A 1 100 ? -12.360 -2.456 8.370 1.00 98.38 100 GLU A O 1
ATOM 778 N N . LEU A 1 101 ? -10.450 -2.037 9.478 1.00 98.31 101 LEU A N 1
ATOM 779 C CA . LEU A 1 101 ? -9.577 -2.706 8.504 1.00 98.31 101 LEU A CA 1
ATOM 780 C C . LEU A 1 101 ? -9.878 -4.204 8.375 1.00 98.31 101 LEU A C 1
ATOM 782 O O . LEU A 1 101 ? -10.044 -4.702 7.264 1.00 98.31 101 LEU A O 1
ATOM 786 N N . LEU A 1 102 ? -10.032 -4.911 9.499 1.00 98.31 102 LEU A N 1
ATOM 787 C CA . LEU A 1 102 ? -10.403 -6.331 9.491 1.00 98.31 102 LEU A CA 1
ATOM 788 C C . LEU A 1 102 ? -11.731 -6.582 8.766 1.00 98.31 102 LEU A C 1
ATOM 790 O O . LEU A 1 102 ? -11.892 -7.624 8.142 1.00 98.31 102 LEU A O 1
ATOM 794 N N . THR A 1 103 ? -12.676 -5.641 8.841 1.00 98.50 103 THR A N 1
ATOM 795 C CA . THR A 1 103 ? -13.961 -5.741 8.137 1.00 98.50 103 THR A CA 1
ATOM 796 C C . THR A 1 103 ? -13.795 -5.536 6.634 1.00 98.50 103 THR A C 1
ATOM 798 O O . THR A 1 103 ? -14.382 -6.289 5.862 1.00 98.50 103 THR A O 1
ATOM 801 N N . VAL A 1 104 ? -12.991 -4.551 6.215 1.00 98.44 104 VAL A N 1
ATOM 802 C CA . VAL A 1 104 ? -12.740 -4.255 4.791 1.00 98.44 104 VAL A CA 1
ATOM 803 C C . VAL A 1 104 ? -12.094 -5.439 4.072 1.00 98.44 104 VAL A C 1
ATOM 805 O O . VAL A 1 104 ? -12.451 -5.707 2.934 1.00 98.44 104 VAL A O 1
ATOM 808 N N . PHE A 1 105 ? -11.182 -6.157 4.732 1.00 98.19 105 PHE A N 1
ATOM 809 C CA . PHE A 1 105 ? -10.438 -7.275 4.139 1.00 98.19 105 PHE A CA 1
ATOM 810 C C . PHE A 1 105 ? -10.957 -8.663 4.561 1.00 98.19 105 PHE A C 1
ATOM 812 O O . PHE A 1 105 ? -10.262 -9.661 4.391 1.00 98.19 105 PHE A O 1
ATOM 819 N N . ALA A 1 106 ? -12.166 -8.757 5.126 1.00 97.75 106 ALA A N 1
ATOM 820 C CA . ALA A 1 106 ? -12.701 -10.006 5.681 1.00 97.75 106 ALA A CA 1
ATOM 821 C C . ALA A 1 106 ? -12.925 -11.125 4.641 1.00 97.75 106 ALA A C 1
ATOM 823 O O . ALA A 1 106 ? -13.025 -12.298 5.003 1.00 97.75 106 ALA A O 1
ATOM 824 N N . ASP A 1 107 ? -13.042 -10.775 3.362 1.00 97.94 107 ASP A N 1
ATOM 825 C CA . ASP A 1 107 ? -13.320 -11.674 2.239 1.00 97.94 107 ASP A CA 1
ATOM 826 C C . ASP A 1 107 ? -12.055 -12.162 1.509 1.00 97.94 107 ASP A C 1
ATOM 828 O O . ASP A 1 107 ? -12.157 -12.965 0.579 1.00 97.94 107 ASP A O 1
ATOM 832 N N . THR A 1 108 ? -10.860 -11.744 1.941 1.00 97.00 108 THR A N 1
ATOM 833 C CA . THR A 1 108 ? -9.587 -12.151 1.335 1.00 97.00 108 THR A CA 1
ATOM 834 C C . THR A 1 108 ? -8.556 -12.582 2.384 1.00 97.00 108 THR A C 1
ATOM 836 O O . THR A 1 108 ? -8.407 -11.940 3.421 1.00 97.00 108 THR A O 1
ATOM 839 N N . PRO A 1 109 ? -7.762 -13.645 2.138 1.00 96.56 109 PRO A N 1
ATOM 840 C CA . PRO A 1 109 ? -6.656 -14.016 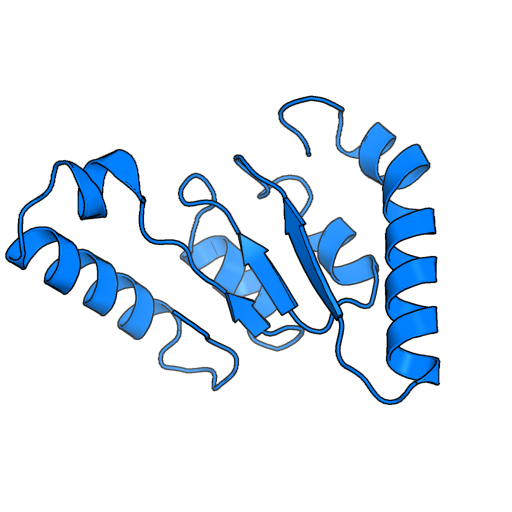3.024 1.00 96.56 109 PRO A CA 1
ATOM 841 C C . PRO A 1 109 ? -5.420 -13.115 2.844 1.00 96.56 109 PRO A C 1
ATOM 843 O O . PRO A 1 109 ? -4.385 -13.352 3.464 1.00 96.56 109 PRO A O 1
ATOM 846 N N . ARG A 1 110 ? -5.476 -12.127 1.943 1.00 97.38 110 ARG A N 1
ATOM 847 C CA . ARG A 1 110 ? -4.335 -11.310 1.508 1.00 97.38 110 ARG A CA 1
ATOM 848 C C . ARG A 1 110 ? -4.201 -10.024 2.323 1.00 97.38 110 ARG A C 1
ATOM 850 O O . ARG A 1 110 ? -4.100 -8.939 1.754 1.00 97.38 110 ARG A O 1
ATOM 857 N N . PHE A 1 111 ? -4.193 -10.156 3.645 1.00 98.44 111 PHE A N 1
ATOM 858 C CA . PHE A 1 111 ? -4.148 -9.028 4.569 1.00 98.44 111 PHE A CA 1
ATOM 859 C C . PHE A 1 111 ? -3.136 -9.255 5.696 1.00 98.44 111 PHE A C 1
ATOM 861 O O . PHE A 1 111 ? -3.150 -10.298 6.348 1.00 98.44 111 PHE A O 1
ATOM 868 N N . ILE A 1 112 ? -2.274 -8.264 5.925 1.00 97.88 112 ILE A N 1
ATOM 869 C CA . ILE A 1 112 ? -1.387 -8.163 7.084 1.00 97.88 112 ILE A CA 1
ATOM 870 C C . ILE A 1 112 ? -1.664 -6.807 7.731 1.00 97.88 112 ILE A C 1
ATOM 872 O O . ILE A 1 112 ? -1.528 -5.772 7.079 1.00 97.88 112 ILE A O 1
ATOM 876 N N . LEU A 1 113 ? -2.058 -6.820 9.001 1.00 94.50 113 LEU A N 1
ATOM 877 C CA . LEU A 1 113 ? -2.208 -5.599 9.788 1.00 94.50 113 LEU A CA 1
ATOM 878 C C . LEU A 1 113 ? -0.866 -5.167 10.381 1.00 94.50 113 LEU A C 1
ATOM 880 O O . LEU A 1 113 ? -0.197 -6.044 10.977 1.00 94.50 113 LEU A O 1
#

Foldseek 3Di:
DCVVDNLVCCLVPPLVVLLVVQVVCVVVVHAAEDEDEDACLNCLVSNLVSNHQEYEYEPNYDLLSNCVVPQVRHAYEDYPHCPVPVPVHDPVSVVVVVVVNCVSNVPGPRYHD

Radius of gyration: 14.72 Å; Cα contacts (8 Å, |Δi|>4): 174; chains: 1; bounding box: 30×32×39 Å